Protein AF-A0A521MDK3-F1 (afdb_monomer_lite)

pLDDT: mean 96.08, std 4.02, range [73.94, 98.5]

Secondary structure (DSSP, 8-state):
--HHHHHHTTS-SSTTSEEEE-TTS-EEEHHHHHHHHHHHHHHHHHTTPPTT-------

Structure (mmCIF, N/CA/C/O backbone):
data_AF-A0A521MDK3-F1
#
_entry.id   AF-A0A521MDK3-F1
#
loop_
_atom_site.group_PDB
_atom_site.id
_atom_site.type_symbol
_atom_site.label_atom_id
_atom_site.label_alt_id
_atom_site.label_comp_id
_atom_site.label_asym_id
_atom_site.label_entity_id
_atom_site.label_seq_id
_atom_site.pdbx_PDB_ins_code
_atom_site.Cartn_x
_atom_site.Cartn_y
_atom_site.Cartn_z
_atom_site.occupancy
_atom_site.B_iso_or_equiv
_atom_site.auth_seq_id
_atom_site.auth_comp_id
_atom_site.auth_asym_id
_atom_site.auth_atom_id
_atom_site.pdbx_PDB_model_num
ATOM 1 N N . MET A 1 1 ? -17.253 2.330 -5.527 1.00 73.94 1 MET A N 1
ATOM 2 C CA . MET A 1 1 ? -15.938 2.890 -5.877 1.00 73.94 1 MET A CA 1
ATOM 3 C C . MET A 1 1 ? -15.342 3.569 -4.659 1.00 73.94 1 MET A C 1
ATOM 5 O O . MET A 1 1 ? -15.713 4.696 -4.357 1.00 73.94 1 MET A O 1
ATOM 9 N N . ASN A 1 2 ? -14.482 2.859 -3.933 1.00 93.31 2 ASN A N 1
ATOM 10 C CA . ASN A 1 2 ? -13.619 3.420 -2.891 1.00 93.31 2 ASN A CA 1
ATOM 11 C C . ASN A 1 2 ? -12.250 3.834 -3.486 1.00 93.31 2 ASN A C 1
ATOM 13 O O . ASN A 1 2 ? -11.992 3.629 -4.675 1.00 93.31 2 ASN A O 1
ATOM 17 N N . LEU A 1 3 ? -11.373 4.445 -2.679 1.00 93.06 3 LEU A N 1
ATOM 18 C CA . LEU A 1 3 ? -10.055 4.904 -3.143 1.00 93.06 3 LEU A CA 1
ATOM 19 C C . LEU A 1 3 ? -9.181 3.753 -3.668 1.00 93.06 3 LEU A C 1
ATOM 21 O O . LEU A 1 3 ? -8.514 3.917 -4.687 1.00 93.06 3 LEU A O 1
ATOM 25 N N . TYR A 1 4 ? -9.207 2.595 -3.005 1.00 93.38 4 TYR A N 1
ATOM 26 C CA . TYR A 1 4 ? -8.447 1.423 -3.438 1.00 93.38 4 TYR A CA 1
ATOM 27 C C . TYR A 1 4 ? -8.882 0.959 -4.834 1.00 93.38 4 TYR A C 1
ATOM 29 O O . TYR A 1 4 ? -8.039 0.796 -5.710 1.00 93.38 4 TYR A O 1
ATOM 37 N N . GLU A 1 5 ? -10.189 0.843 -5.081 1.00 94.94 5 GLU A N 1
ATOM 38 C CA . GLU A 1 5 ? -10.735 0.465 -6.390 1.00 94.94 5 GLU A CA 1
ATOM 39 C C . GLU A 1 5 ? -10.309 1.452 -7.490 1.00 94.94 5 GLU A C 1
ATOM 41 O O . GLU A 1 5 ? -9.964 1.039 -8.599 1.00 94.94 5 GLU A O 1
ATOM 46 N N . LEU A 1 6 ? -10.277 2.757 -7.187 1.00 96.12 6 LEU A N 1
ATOM 47 C CA . LEU A 1 6 ? -9.801 3.773 -8.127 1.00 96.12 6 LEU A CA 1
ATOM 48 C C . LEU A 1 6 ? -8.311 3.593 -8.453 1.00 96.12 6 LEU A C 1
ATOM 50 O O . LEU A 1 6 ? -7.946 3.640 -9.628 1.00 96.12 6 LEU A O 1
ATOM 54 N N . LEU A 1 7 ? -7.463 3.367 -7.447 1.00 94.25 7 LEU A N 1
ATOM 55 C CA . LEU A 1 7 ? -6.029 3.134 -7.647 1.00 94.25 7 LEU A CA 1
ATOM 56 C C . LEU A 1 7 ? -5.784 1.845 -8.441 1.00 94.25 7 LEU A C 1
ATOM 58 O O . LEU A 1 7 ? -5.123 1.888 -9.479 1.00 94.25 7 LEU A O 1
ATOM 62 N N . ALA A 1 8 ? -6.390 0.733 -8.021 1.00 94.00 8 ALA A N 1
ATOM 63 C CA . ALA A 1 8 ? -6.253 -0.571 -8.665 1.00 94.00 8 ALA A CA 1
ATOM 64 C C . ALA A 1 8 ? -6.716 -0.550 -10.132 1.00 94.00 8 ALA A C 1
ATOM 66 O O . ALA A 1 8 ? -6.095 -1.187 -10.984 1.00 94.00 8 ALA A O 1
ATOM 67 N N . SER A 1 9 ? -7.743 0.247 -10.465 1.00 95.88 9 SER A N 1
ATOM 68 C CA . SER A 1 9 ? -8.209 0.423 -11.852 1.00 95.88 9 SER A CA 1
ATOM 69 C C . SER A 1 9 ? -7.165 1.041 -12.792 1.00 95.88 9 SER A C 1
ATOM 71 O O . SER A 1 9 ? -7.320 0.984 -14.012 1.00 95.88 9 SER A O 1
ATOM 73 N N . ARG A 1 10 ? -6.115 1.662 -12.240 1.00 95.81 10 ARG A N 1
ATOM 74 C CA . ARG A 1 10 ? -5.033 2.318 -12.988 1.00 95.81 10 ARG A CA 1
ATOM 75 C C . ARG A 1 10 ? -3.717 1.560 -12.931 1.00 95.81 10 ARG A C 1
ATOM 77 O O . ARG A 1 10 ? -2.750 2.006 -13.548 1.00 95.81 10 ARG A O 1
ATOM 84 N N . PHE A 1 11 ? -3.665 0.431 -12.230 1.00 96.25 11 PHE A N 1
ATOM 85 C CA . PHE A 1 11 ? -2.465 -0.392 -12.215 1.00 96.25 11 PHE A CA 1
ATOM 86 C C . PHE A 1 11 ? -2.214 -0.958 -13.618 1.00 96.25 11 PHE A C 1
ATOM 88 O O . PHE A 1 11 ? -3.162 -1.323 -14.323 1.00 96.25 11 PHE A O 1
ATOM 95 N N . PRO A 1 12 ? -0.947 -1.035 -14.054 1.00 97.69 12 PRO A N 1
ATOM 96 C CA . PRO A 1 12 ? -0.621 -1.635 -15.336 1.00 97.69 12 PRO A CA 1
ATOM 97 C C . PRO A 1 12 ? -1.056 -3.105 -15.376 1.00 97.69 12 PRO A C 1
ATOM 99 O O . PRO A 1 12 ? -1.090 -3.793 -14.355 1.00 97.69 12 PRO A O 1
ATOM 102 N N . ALA A 1 13 ? -1.340 -3.604 -16.581 1.00 96.94 13 ALA A N 1
ATOM 103 C CA . ALA A 1 13 ? -1.611 -5.027 -16.787 1.00 96.94 13 ALA A CA 1
ATOM 104 C C . ALA A 1 13 ? -0.417 -5.897 -16.351 1.00 96.94 13 ALA A C 1
ATOM 106 O O . ALA A 1 13 ? -0.594 -6.943 -15.737 1.00 96.94 13 ALA A O 1
ATOM 1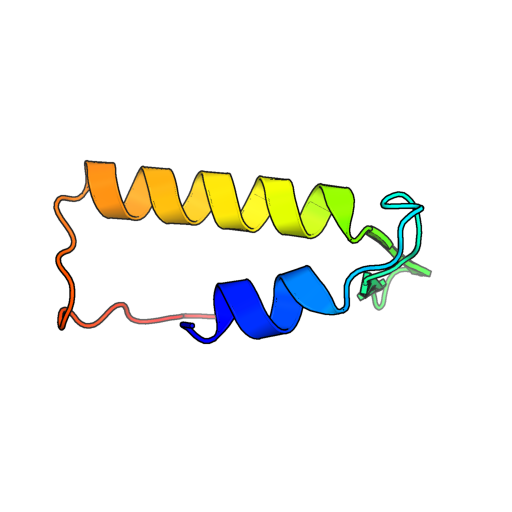07 N N . ASP A 1 14 ? 0.803 -5.429 -16.627 1.00 98.00 14 ASP A N 1
ATOM 108 C CA . ASP A 1 14 ? 2.028 -6.035 -16.115 1.00 98.00 14 ASP A CA 1
ATOM 109 C C . ASP A 1 14 ? 2.320 -5.534 -14.693 1.00 98.00 14 ASP A C 1
ATOM 111 O O . ASP A 1 14 ? 2.832 -4.427 -14.497 1.00 98.00 14 ASP A O 1
ATOM 115 N N . ARG A 1 15 ? 1.987 -6.373 -13.706 1.00 97.50 15 ARG A N 1
ATOM 116 C CA . ARG A 1 15 ? 2.141 -6.087 -12.272 1.00 97.50 15 ARG A CA 1
ATOM 117 C C . ARG A 1 15 ? 3.585 -6.155 -11.774 1.00 97.50 15 ARG A C 1
ATOM 119 O O . ARG A 1 15 ? 3.841 -5.733 -10.651 1.00 97.50 15 ARG A O 1
ATOM 126 N N . SER A 1 16 ? 4.534 -6.609 -12.595 1.00 97.94 16 SER A N 1
ATOM 127 C CA . SER A 1 16 ? 5.961 -6.590 -12.241 1.00 97.94 16 SER A CA 1
ATOM 128 C C . SER A 1 16 ? 6.583 -5.191 -12.332 1.00 97.94 16 SER A C 1
ATOM 130 O O . SER A 1 16 ? 7.650 -4.948 -11.768 1.00 97.94 16 SER A O 1
ATOM 132 N N . LYS A 1 17 ? 5.904 -4.247 -12.998 1.00 98.19 17 LYS A N 1
ATOM 133 C CA . LYS A 1 17 ? 6.367 -2.864 -13.144 1.00 98.19 17 LYS A CA 1
ATOM 134 C C . LYS A 1 17 ? 6.494 -2.154 -11.790 1.00 98.19 17 LYS A C 1
ATOM 136 O O . LYS A 1 17 ? 5.684 -2.410 -10.897 1.00 98.19 17 LYS A O 1
ATOM 141 N N . PRO A 1 18 ? 7.460 -1.229 -11.646 1.00 9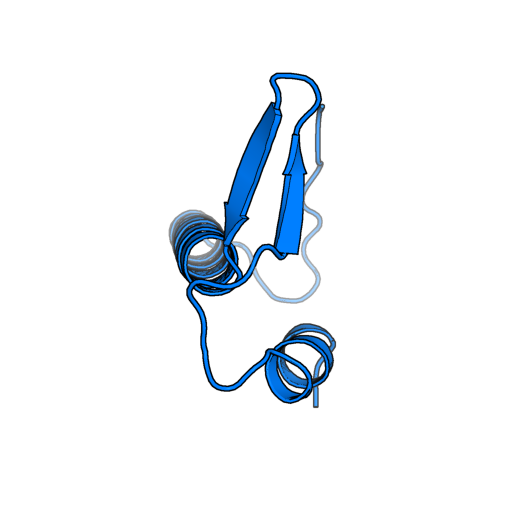8.06 18 PRO A N 1
ATOM 142 C CA . PRO A 1 18 ? 7.688 -0.514 -10.396 1.00 98.06 18 PRO A CA 1
ATOM 143 C C . PRO A 1 18 ? 6.522 0.429 -10.068 1.00 98.06 18 PRO A C 1
ATOM 145 O O . PRO A 1 18 ? 6.120 1.244 -10.900 1.00 98.06 18 PRO A O 1
ATOM 148 N N . ALA A 1 19 ? 6.011 0.325 -8.843 1.00 97.69 19 ALA A N 1
ATOM 149 C CA . ALA A 1 19 ? 5.102 1.282 -8.217 1.00 97.69 19 ALA A CA 1
ATOM 150 C C . ALA A 1 19 ? 5.878 2.324 -7.397 1.00 97.69 19 ALA A C 1
ATOM 152 O O . ALA A 1 19 ? 5.565 3.512 -7.455 1.00 97.69 19 ALA A O 1
ATOM 153 N N . PHE A 1 20 ? 6.931 1.889 -6.696 1.00 97.50 20 PHE A N 1
ATOM 154 C CA . PHE A 1 20 ? 7.838 2.760 -5.950 1.00 97.50 20 PHE A CA 1
ATOM 155 C C . PHE A 1 20 ? 9.292 2.462 -6.298 1.00 97.50 20 PHE A C 1
ATOM 157 O O . PHE A 1 20 ? 9.676 1.303 -6.450 1.00 97.50 20 PHE A O 1
ATOM 164 N N . LEU A 1 21 ? 10.096 3.519 -6.387 1.00 98.00 21 LEU A N 1
ATOM 165 C CA . LEU A 1 21 ? 11.552 3.445 -6.451 1.00 98.00 21 LEU A CA 1
ATOM 166 C C . LEU A 1 21 ? 12.098 3.780 -5.065 1.00 98.00 21 LEU A C 1
ATOM 168 O O . LEU A 1 21 ? 11.699 4.786 -4.475 1.00 98.00 21 LEU A O 1
ATOM 172 N N . LEU A 1 22 ? 12.971 2.928 -4.543 1.00 97.00 22 LEU A N 1
ATOM 173 C CA . LEU A 1 22 ? 13.510 3.048 -3.196 1.00 97.00 22 LEU A CA 1
ATOM 174 C C . LEU A 1 22 ? 14.874 3.761 -3.210 1.00 97.00 22 LEU A C 1
ATOM 176 O O . LEU A 1 22 ? 15.596 3.691 -4.209 1.00 97.00 22 LEU A O 1
ATOM 180 N N . PRO 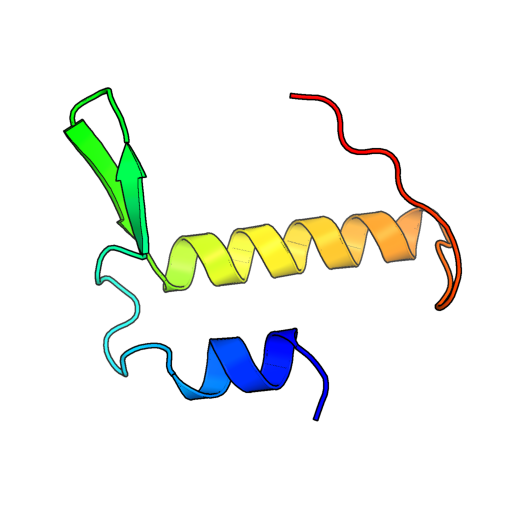A 1 23 ? 15.265 4.440 -2.113 1.00 96.19 23 PRO A N 1
ATOM 181 C CA . PRO A 1 23 ? 16.551 5.138 -2.035 1.00 96.19 23 PRO A CA 1
ATOM 182 C C . PRO A 1 23 ? 17.786 4.240 -2.206 1.00 96.19 23 PRO A C 1
ATOM 184 O O . PRO A 1 23 ? 18.844 4.729 -2.588 1.00 96.19 23 PRO A O 1
ATOM 187 N N . ASP A 1 24 ? 17.661 2.939 -1.934 1.00 96.38 24 ASP A N 1
ATOM 188 C CA . ASP A 1 24 ? 18.720 1.937 -2.111 1.00 96.38 24 ASP A CA 1
ATOM 189 C C . ASP A 1 24 ? 18.869 1.448 -3.567 1.00 96.38 24 ASP A C 1
ATOM 191 O O . ASP A 1 24 ? 19.710 0.598 -3.856 1.00 96.38 24 ASP A O 1
ATOM 195 N N . GLY A 1 25 ? 18.072 1.992 -4.494 1.00 96.25 25 GLY A N 1
ATOM 196 C CA . GLY A 1 25 ? 18.032 1.582 -5.897 1.00 96.25 25 GLY A CA 1
ATOM 197 C C . GLY A 1 25 ? 17.114 0.388 -6.171 1.00 96.25 25 GLY A C 1
ATOM 198 O O . GLY A 1 25 ? 16.979 -0.015 -7.328 1.00 96.25 25 GLY A O 1
ATOM 199 N N . GLY A 1 26 ? 16.465 -0.163 -5.142 1.00 97.12 26 GLY A N 1
ATOM 200 C CA . GLY A 1 26 ? 15.428 -1.174 -5.277 1.00 97.12 26 GLY A CA 1
ATOM 201 C C . GLY A 1 26 ? 14.109 -0.604 -5.801 1.00 97.12 26 GLY A C 1
ATOM 202 O O . GLY A 1 26 ? 13.912 0.607 -5.933 1.00 97.12 26 GLY A O 1
ATOM 203 N N . ALA A 1 27 ? 13.168 -1.500 -6.088 1.00 98.06 27 ALA A N 1
ATOM 204 C CA . ALA A 1 27 ? 11.813 -1.126 -6.461 1.00 98.06 27 ALA A CA 1
ATOM 205 C C . ALA A 1 27 ? 10.788 -2.055 -5.816 1.00 98.06 27 ALA A C 1
ATOM 207 O O . ALA A 1 27 ? 11.003 -3.261 -5.710 1.00 98.06 27 ALA A O 1
ATOM 208 N N . ILE A 1 28 ? 9.645 -1.483 -5.449 1.00 98.06 28 ILE A N 1
ATOM 209 C CA . ILE A 1 28 ? 8.443 -2.238 -5.095 1.00 98.06 28 ILE A CA 1
ATOM 210 C C . ILE A 1 28 ? 7.565 -2.268 -6.340 1.00 98.06 28 ILE A C 1
ATOM 212 O O . ILE A 1 28 ? 7.247 -1.215 -6.897 1.00 98.06 28 ILE A O 1
ATOM 216 N N . SER A 1 29 ? 7.195 -3.461 -6.802 1.00 98.50 29 SER A N 1
ATOM 217 C CA . SER A 1 29 ? 6.308 -3.621 -7.956 1.00 98.50 29 SER A CA 1
ATOM 218 C C . SER A 1 29 ? 4.844 -3.365 -7.588 1.00 98.50 29 SER A C 1
ATOM 220 O O . SER A 1 29 ? 4.469 -3.428 -6.418 1.00 98.50 29 SER A O 1
ATOM 222 N N . TYR A 1 30 ? 3.991 -3.107 -8.582 1.00 98.19 30 TYR A N 1
ATOM 223 C CA . TYR A 1 30 ? 2.543 -3.000 -8.355 1.00 98.19 30 TYR A CA 1
ATOM 224 C C . TYR A 1 30 ? 1.943 -4.278 -7.754 1.00 98.19 30 TYR A C 1
ATOM 226 O O . TYR A 1 30 ? 1.047 -4.182 -6.924 1.00 98.19 30 TYR A O 1
ATOM 234 N N . GLY A 1 31 ? 2.437 -5.456 -8.150 1.00 98.06 31 GLY A N 1
ATOM 235 C CA . GLY A 1 31 ? 2.013 -6.732 -7.569 1.00 98.06 31 GLY A CA 1
ATOM 236 C C . GLY A 1 31 ? 2.429 -6.864 -6.105 1.00 98.06 31 GLY A C 1
ATOM 237 O O . GLY A 1 31 ? 1.590 -7.152 -5.262 1.00 98.06 31 GLY A O 1
ATOM 238 N N . ALA A 1 32 ? 3.690 -6.549 -5.786 1.00 98.12 32 ALA A N 1
ATOM 239 C CA . ALA A 1 32 ? 4.171 -6.580 -4.405 1.00 98.12 32 ALA A CA 1
ATOM 240 C C . ALA A 1 32 ? 3.403 -5.592 -3.511 1.00 98.12 32 ALA A C 1
ATOM 242 O O . ALA A 1 32 ? 3.013 -5.936 -2.402 1.00 98.12 32 ALA A O 1
ATOM 243 N N . LEU A 1 33 ? 3.121 -4.388 -4.016 1.00 97.38 33 LEU A N 1
ATOM 244 C CA . LEU A 1 33 ? 2.295 -3.409 -3.313 1.00 97.38 33 LEU A CA 1
ATOM 245 C C . LEU A 1 33 ? 0.877 -3.933 -3.038 1.00 97.38 33 LEU A C 1
ATOM 247 O O . LEU A 1 33 ? 0.359 -3.743 -1.942 1.00 97.38 33 LEU A O 1
ATOM 251 N N . GLU A 1 34 ? 0.235 -4.562 -4.024 1.0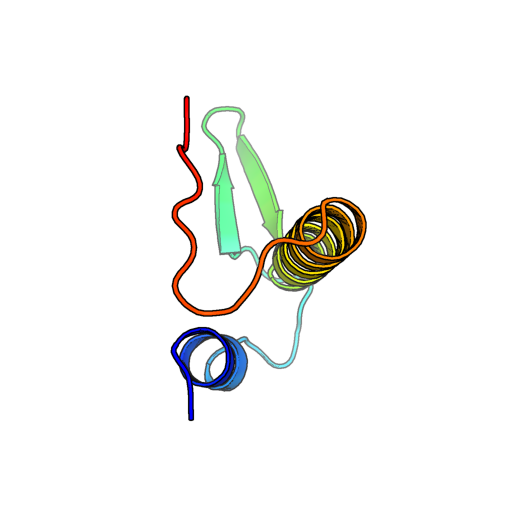0 96.38 34 GLU A N 1
ATOM 252 C CA . GLU A 1 34 ? -1.111 -5.129 -3.872 1.00 96.38 34 GLU A CA 1
ATOM 253 C C . GLU A 1 34 ? -1.132 -6.245 -2.819 1.00 96.38 34 GLU A C 1
ATOM 255 O O . GLU A 1 34 ? -2.001 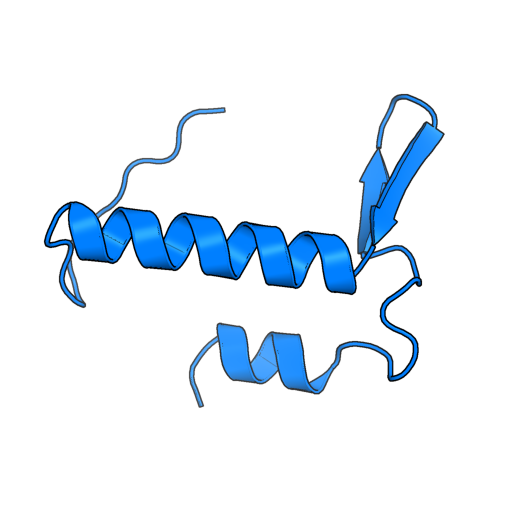-6.246 -1.945 1.00 96.38 34 GLU A O 1
ATOM 260 N N . ASP A 1 35 ? -0.126 -7.122 -2.835 1.00 97.44 35 ASP A N 1
ATOM 261 C CA . ASP A 1 35 ? 0.035 -8.178 -1.837 1.00 97.44 35 ASP A CA 1
ATOM 262 C C . ASP A 1 35 ? 0.265 -7.603 -0.429 1.00 97.44 35 ASP A C 1
ATOM 264 O O . ASP A 1 35 ? -0.306 -8.099 0.545 1.00 97.44 35 ASP A O 1
ATOM 268 N N . ASP A 1 36 ? 1.088 -6.559 -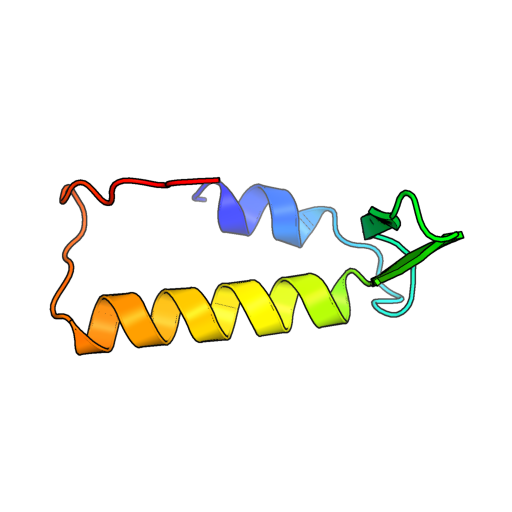0.296 1.00 96.75 36 ASP A N 1
ATOM 269 C CA . ASP A 1 36 ? 1.365 -5.889 0.981 1.00 96.75 36 ASP A CA 1
ATOM 270 C C . ASP A 1 36 ? 0.099 -5.228 1.544 1.00 96.75 36 ASP A C 1
ATOM 272 O O . ASP A 1 36 ? -0.242 -5.441 2.709 1.00 96.75 36 ASP A O 1
ATOM 276 N N . VAL A 1 37 ? -0.646 -4.494 0.706 1.00 96.00 37 VAL A N 1
ATOM 277 C CA . VAL A 1 37 ? -1.927 -3.872 1.080 1.00 96.00 37 VAL A CA 1
ATOM 278 C C . VAL A 1 37 ? -2.935 -4.928 1.527 1.00 96.00 37 VAL A C 1
ATOM 280 O O . VAL A 1 37 ? -3.587 -4.744 2.556 1.00 96.00 37 VAL A O 1
ATOM 283 N N . ALA A 1 38 ? -3.052 -6.043 0.799 1.00 96.50 38 ALA A N 1
ATOM 284 C CA . ALA A 1 38 ? -3.958 -7.129 1.160 1.00 96.50 38 ALA A CA 1
ATOM 285 C C . ALA A 1 38 ? -3.592 -7.752 2.517 1.00 96.50 38 ALA A C 1
ATOM 287 O O . ALA A 1 38 ? -4.476 -7.980 3.345 1.00 96.50 38 ALA A O 1
ATOM 288 N N . ARG A 1 39 ? -2.296 -7.972 2.783 1.00 98.06 39 ARG A N 1
ATOM 289 C CA . ARG A 1 39 ? -1.828 -8.487 4.080 1.00 98.06 39 ARG A CA 1
ATOM 290 C C . ARG A 1 39 ? -2.100 -7.510 5.220 1.00 98.06 39 ARG A C 1
ATOM 292 O O . ARG A 1 39 ? -2.586 -7.934 6.265 1.00 98.06 39 ARG A O 1
ATOM 299 N N . THR A 1 40 ? -1.847 -6.216 5.030 1.00 96.75 40 THR A N 1
ATOM 300 C CA . THR A 1 40 ? -2.170 -5.199 6.043 1.00 96.75 40 THR A CA 1
ATOM 301 C C . THR A 1 40 ? -3.675 -5.117 6.297 1.00 96.75 40 THR A C 1
ATOM 303 O O . THR A 1 40 ? -4.088 -5.066 7.451 1.00 96.75 40 THR A O 1
ATOM 306 N N . ALA A 1 41 ? -4.507 -5.158 5.252 1.00 96.38 41 ALA A N 1
ATOM 307 C CA . ALA A 1 41 ? -5.961 -5.148 5.398 1.00 96.38 41 ALA A CA 1
ATOM 308 C C . ALA A 1 41 ? -6.474 -6.374 6.171 1.00 96.38 41 ALA A C 1
ATOM 310 O O . ALA A 1 41 ? -7.309 -6.225 7.059 1.00 96.38 41 ALA A O 1
ATOM 311 N N . ALA A 1 42 ? -5.944 -7.568 5.882 1.00 97.94 42 ALA A N 1
ATOM 312 C CA . ALA A 1 42 ? -6.287 -8.784 6.616 1.00 97.94 42 ALA A CA 1
ATOM 313 C C . ALA A 1 42 ? -5.929 -8.675 8.107 1.00 97.94 42 ALA A C 1
ATOM 315 O O . ALA A 1 42 ? -6.734 -9.051 8.954 1.00 97.94 42 ALA A O 1
ATOM 316 N N . LEU A 1 43 ? -4.769 -8.096 8.429 1.00 97.88 43 LEU A N 1
ATOM 317 C CA . LEU A 1 43 ? -4.349 -7.876 9.812 1.00 97.88 43 LEU A CA 1
ATOM 318 C C . LEU A 1 43 ? -5.268 -6.892 10.553 1.00 97.88 43 LEU A C 1
ATOM 320 O O . LEU A 1 43 ? -5.593 -7.108 11.714 1.00 97.88 43 LEU A O 1
ATOM 324 N N . LEU A 1 44 ? -5.723 -5.822 9.891 1.00 97.75 44 LEU A N 1
ATOM 325 C CA . LEU A 1 44 ? -6.694 -4.895 10.486 1.00 97.75 44 LEU A CA 1
ATOM 326 C C . LEU A 1 44 ? -8.023 -5.593 10.803 1.00 97.75 44 LEU A C 1
ATOM 328 O O . LEU A 1 44 ? -8.591 -5.358 11.864 1.00 97.75 44 LEU A O 1
ATOM 332 N N . VAL A 1 45 ? -8.486 -6.482 9.918 1.00 97.81 45 VAL A N 1
ATOM 333 C CA . VAL A 1 45 ? -9.683 -7.303 10.164 1.00 97.81 45 VAL A CA 1
ATOM 334 C C . VAL A 1 45 ? -9.470 -8.262 11.336 1.00 97.81 45 VAL A C 1
ATOM 336 O O . VAL A 1 45 ? -10.371 -8.426 12.151 1.00 97.81 45 VAL A O 1
ATOM 339 N N . GLU A 1 46 ? -8.288 -8.872 11.454 1.00 98.31 46 GLU A N 1
ATOM 340 C CA . GLU A 1 46 ? -7.939 -9.743 12.587 1.00 98.31 46 GLU A CA 1
ATOM 341 C C . GLU A 1 46 ? -7.951 -8.992 13.929 1.00 98.31 46 GLU A C 1
ATOM 343 O O . GLU A 1 46 ? -8.345 -9.557 14.945 1.00 98.31 46 GLU A O 1
ATOM 348 N N . TYR A 1 47 ? -7.592 -7.705 13.924 1.00 97.94 47 TYR A N 1
ATOM 349 C CA . TYR A 1 47 ? -7.711 -6.811 15.081 1.00 97.94 47 TYR A CA 1
ATOM 350 C C . TYR A 1 47 ? -9.099 -6.177 15.250 1.00 97.94 47 TYR A C 1
ATOM 352 O O . TYR A 1 47 ? -9.238 -5.238 16.032 1.00 97.94 47 TYR A O 1
ATOM 360 N N . GLU A 1 48 ? -10.112 -6.674 14.535 1.00 98.12 48 GLU A N 1
ATOM 361 C CA . GLU A 1 48 ? -11.506 -6.222 14.631 1.00 98.12 48 GLU A CA 1
ATOM 362 C C . GLU A 1 48 ? -11.692 -4.726 14.311 1.00 98.12 48 GLU A C 1
ATOM 364 O O . GLU A 1 48 ? -12.623 -4.090 14.795 1.00 98.12 48 GLU A O 1
ATOM 369 N N . VAL A 1 49 ? -10.818 -4.148 13.479 1.00 98.31 49 VAL A N 1
ATOM 370 C CA . VAL A 1 49 ? -10.947 -2.754 13.031 1.00 98.31 49 VAL A CA 1
ATOM 371 C C . VAL A 1 49 ? -12.129 -2.629 12.071 1.00 98.31 49 VAL A C 1
ATOM 373 O O . VAL A 1 49 ? -12.178 -3.299 11.034 1.00 98.31 49 VAL A O 1
ATOM 376 N N . GLU A 1 50 ? -13.054 -1.721 12.370 1.00 97.31 50 GLU A N 1
ATOM 377 C CA . GLU A 1 50 ? -14.274 -1.508 11.594 1.00 97.31 50 GLU A CA 1
ATOM 378 C C . GLU A 1 50 ? -14.205 -0.261 10.690 1.00 97.31 50 GLU A C 1
ATOM 380 O O . GLU A 1 50 ? -13.417 0.669 10.908 1.00 97.31 50 GLU A O 1
ATOM 385 N N . PRO A 1 51 ? -15.051 -0.175 9.644 1.00 95.44 51 PRO A N 1
ATOM 386 C CA . PRO A 1 51 ? -15.192 1.050 8.868 1.00 95.44 51 PRO A CA 1
ATOM 387 C C . PRO A 1 51 ? -15.568 2.252 9.748 1.00 95.44 51 PRO A C 1
ATOM 389 O O . PRO A 1 51 ? -16.646 2.303 10.332 1.00 95.44 51 PRO A O 1
ATOM 392 N N . GLY A 1 52 ? -14.700 3.264 9.772 1.00 96.38 52 GLY A N 1
ATOM 393 C CA . GLY A 1 52 ? -14.867 4.469 10.594 1.00 96.38 52 GLY A CA 1
ATOM 394 C C . GLY A 1 52 ? -13.898 4.543 11.775 1.00 96.38 52 GLY A C 1
ATOM 395 O O . GLY A 1 52 ? -13.674 5.641 12.297 1.00 96.38 52 GLY A O 1
ATOM 396 N N . ASP A 1 53 ? -13.266 3.424 12.130 1.00 97.81 53 ASP A N 1
ATOM 397 C CA . ASP A 1 53 ? -12.195 3.399 13.116 1.00 97.81 53 ASP A CA 1
ATOM 398 C C . ASP A 1 53 ? -10.943 4.117 12.616 1.00 97.81 53 ASP A C 1
ATOM 400 O O . ASP A 1 53 ? -10.707 4.316 11.420 1.00 97.81 53 ASP A O 1
ATOM 404 N N . ARG A 1 54 ? -10.124 4.551 13.574 1.00 97.44 54 ARG A N 1
ATOM 405 C CA . ARG A 1 54 ? -8.904 5.312 13.311 1.00 97.44 54 ARG A CA 1
ATOM 406 C C . ARG A 1 54 ? -7.695 4.428 13.562 1.00 97.44 54 ARG A C 1
ATOM 408 O O . ARG A 1 54 ? -7.504 3.943 14.671 1.00 97.44 54 ARG A O 1
ATOM 415 N N . VAL A 1 55 ? -6.845 4.308 12.549 1.00 96.06 55 VAL A N 1
ATOM 416 C CA . VAL A 1 55 ? -5.552 3.626 12.641 1.00 96.06 55 VAL A CA 1
ATOM 417 C C . VAL A 1 55 ? -4.457 4.685 12.612 1.00 96.06 55 VAL A C 1
ATOM 419 O O . VAL A 1 55 ? -4.379 5.479 11.674 1.00 96.06 55 VAL A O 1
ATOM 422 N N . ALA A 1 56 ? -3.625 4.729 13.651 1.00 96.56 56 ALA A N 1
ATOM 423 C CA . ALA A 1 56 ? -2.454 5.595 13.663 1.00 96.56 56 ALA A CA 1
ATOM 424 C C . ALA A 1 56 ? -1.343 4.982 12.797 1.00 96.56 56 ALA A C 1
ATOM 426 O O . ALA A 1 56 ? -1.064 3.790 12.898 1.00 96.56 56 ALA A O 1
ATOM 427 N N . LEU A 1 57 ? -0.694 5.805 11.973 1.00 94.94 57 LEU A N 1
ATOM 428 C CA . LEU A 1 57 ? 0.487 5.420 11.203 1.00 94.94 57 LEU A CA 1
ATOM 429 C C . LEU A 1 57 ? 1.718 6.086 11.821 1.00 94.94 57 LEU A C 1
ATOM 431 O O . LEU A 1 57 ? 1.737 7.306 11.983 1.00 94.94 57 LEU A O 1
ATOM 435 N N . GLN A 1 58 ? 2.739 5.292 12.138 1.00 92.31 58 GLN A N 1
ATOM 436 C CA . GLN A 1 58 ? 4.039 5.778 12.594 1.00 92.31 58 GLN A CA 1
ATOM 437 C C . GLN A 1 58 ? 5.117 5.324 11.605 1.00 92.31 58 GLN A C 1
ATOM 439 O O . GLN A 1 58 ? 5.176 4.145 11.260 1.00 92.31 58 GLN A O 1
ATOM 444 N N . SER A 1 59 ? 5.945 6.269 11.159 1.00 78.50 59 SER A N 1
ATOM 445 C CA . SER A 1 59 ? 7.063 6.085 10.221 1.00 78.50 59 SER A CA 1
ATOM 446 C C . SER A 1 59 ? 8.399 6.371 10.883 1.00 78.50 59 SER A C 1
ATOM 448 O O . SER A 1 59 ? 8.428 7.363 11.649 1.00 78.50 59 SER A O 1
#

Radius of gyration: 13.68 Å; chains: 1; bounding box: 35×16×32 Å

Sequence (59 aa):
MNLYELLASRFPADRSKPAFLLPDGGAISYGALEDDVARTAALLVEYEVEPGDRVALQS

Foldseek 3Di:
DDPVVVVVVPADPPQQCFPDQDPVRDGQTNVNVVVVVVVVVVVCVVVVPDVPDDDDDDD